Protein AF-A0A3D1TY63-F1 (afdb_monomer_lite)

Structure (mmCIF, N/CA/C/O backbone):
data_AF-A0A3D1TY63-F1
#
_entry.id   AF-A0A3D1TY63-F1
#
loop_
_atom_site.group_PDB
_atom_site.id
_atom_site.type_symbol
_atom_site.label_atom_id
_atom_site.label_alt_id
_atom_site.label_comp_id
_atom_site.label_asym_id
_atom_site.label_entity_id
_atom_site.label_seq_id
_atom_site.pdbx_PDB_ins_code
_atom_site.Cartn_x
_atom_site.Cartn_y
_atom_site.Cartn_z
_atom_site.occupancy
_atom_site.B_iso_or_equiv
_atom_site.auth_seq_id
_atom_site.auth_comp_id
_atom_site.auth_asym_id
_atom_site.auth_atom_id
_atom_site.pdbx_PDB_model_num
ATOM 1 N N . MET A 1 1 ? 37.589 -29.770 13.227 1.00 40.47 1 MET A N 1
ATOM 2 C CA . MET A 1 1 ? 36.195 -29.675 12.748 1.00 40.47 1 MET A CA 1
ATOM 3 C C . MET A 1 1 ? 35.935 -28.204 12.518 1.00 40.47 1 MET A C 1
ATOM 5 O O . MET A 1 1 ? 35.708 -27.471 13.469 1.00 40.47 1 MET A O 1
ATOM 9 N N . ASP A 1 2 ? 36.172 -27.779 11.284 1.00 36.34 2 ASP A N 1
ATOM 10 C CA . ASP A 1 2 ? 36.150 -26.386 10.848 1.00 36.34 2 ASP A CA 1
ATOM 11 C C . ASP A 1 2 ? 34.730 -26.065 10.371 1.00 36.34 2 ASP A C 1
ATOM 13 O O . ASP A 1 2 ? 34.229 -26.701 9.444 1.00 36.34 2 ASP A O 1
ATOM 17 N N . ASN A 1 3 ? 34.040 -25.174 11.080 1.00 43.44 3 ASN A N 1
ATOM 18 C CA . ASN A 1 3 ? 32.641 -24.846 10.827 1.00 43.44 3 ASN A CA 1
ATOM 19 C C . ASN A 1 3 ? 32.579 -23.455 10.188 1.00 43.44 3 ASN A C 1
ATOM 21 O O . ASN A 1 3 ? 32.246 -22.462 10.831 1.00 43.44 3 ASN A O 1
ATOM 25 N N . SER A 1 4 ? 32.956 -23.393 8.911 1.00 39.78 4 SER A N 1
ATOM 26 C CA . SER A 1 4 ? 32.761 -22.215 8.067 1.00 39.78 4 SER A CA 1
ATOM 27 C C . SER A 1 4 ? 31.291 -22.128 7.633 1.00 39.78 4 SER A C 1
ATOM 29 O O . SER A 1 4 ? 30.811 -23.036 6.941 1.00 39.78 4 SER A O 1
ATOM 31 N N . PRO A 1 5 ? 30.547 -21.061 7.983 1.00 46.47 5 PRO A N 1
ATOM 32 C CA . PRO A 1 5 ? 29.195 -20.894 7.486 1.00 46.47 5 PRO A CA 1
ATOM 33 C C . PRO A 1 5 ? 29.269 -20.574 5.993 1.00 46.47 5 PRO A C 1
ATOM 35 O O . PRO A 1 5 ? 29.831 -19.564 5.567 1.00 46.47 5 PRO A O 1
ATOM 38 N N . HIS A 1 6 ? 28.701 -21.471 5.192 1.00 36.66 6 HIS A N 1
ATOM 39 C CA . HIS A 1 6 ? 28.450 -21.256 3.778 1.00 36.66 6 HIS A CA 1
ATOM 40 C C . HIS A 1 6 ? 27.441 -20.110 3.633 1.00 36.66 6 HIS A C 1
ATOM 42 O O . HIS A 1 6 ? 26.234 -20.342 3.573 1.00 36.66 6 HIS A O 1
ATOM 48 N N . SER A 1 7 ? 27.930 -18.868 3.568 1.00 42.66 7 SER A N 1
ATOM 49 C CA . SER A 1 7 ? 27.176 -17.769 2.969 1.00 42.66 7 SER A CA 1
ATOM 50 C C . SER A 1 7 ? 26.980 -18.117 1.503 1.00 42.66 7 SER A C 1
ATOM 52 O O . SER A 1 7 ? 27.862 -17.913 0.665 1.00 42.66 7 SER A O 1
ATOM 54 N N . GLN A 1 8 ? 25.827 -18.715 1.222 1.00 39.66 8 GLN A N 1
ATOM 55 C CA . GLN A 1 8 ? 25.329 -18.930 -0.121 1.00 39.66 8 GLN A CA 1
ATOM 56 C C . GLN A 1 8 ? 25.254 -17.560 -0.796 1.00 39.66 8 GLN A C 1
ATOM 58 O O . GLN A 1 8 ? 24.344 -16.774 -0.548 1.00 39.66 8 GLN A O 1
ATOM 63 N N . ARG A 1 9 ? 26.250 -17.256 -1.634 1.00 36.38 9 ARG A N 1
ATOM 64 C CA . ARG A 1 9 ? 26.131 -16.223 -2.659 1.00 36.38 9 ARG A CA 1
ATOM 65 C C . ARG A 1 9 ? 25.089 -16.731 -3.641 1.00 36.38 9 ARG A C 1
ATOM 67 O O . ARG A 1 9 ? 25.400 -17.512 -4.537 1.00 36.38 9 ARG A O 1
ATOM 74 N N . THR A 1 10 ? 23.840 -16.353 -3.403 1.00 40.94 10 THR A N 1
ATOM 75 C CA . THR A 1 10 ? 22.773 -16.501 -4.380 1.00 40.94 10 THR A CA 1
ATOM 76 C C . THR A 1 10 ? 23.216 -15.801 -5.658 1.00 40.94 10 THR A C 1
ATOM 78 O O . THR A 1 10 ? 23.729 -14.682 -5.645 1.00 40.94 10 THR A O 1
ATOM 81 N N . SER A 1 11 ? 23.120 -16.534 -6.759 1.00 36.31 11 SER A N 1
ATOM 82 C CA . SER A 1 11 ? 23.594 -16.130 -8.071 1.00 36.31 11 SER A CA 1
ATOM 83 C C . SER A 1 11 ? 22.979 -14.786 -8.472 1.00 36.31 11 SER A C 1
ATOM 85 O O . SER A 1 11 ? 21.766 -14.662 -8.621 1.00 36.31 11 SER A O 1
ATOM 87 N N . THR A 1 12 ? 23.843 -13.783 -8.615 1.00 45.16 12 THR A N 1
ATOM 88 C CA . THR A 1 12 ? 23.547 -12.401 -8.990 1.00 45.16 12 THR A CA 1
ATOM 89 C C . THR A 1 12 ? 22.952 -12.346 -10.399 1.00 45.16 12 THR A C 1
ATOM 91 O O . THR A 1 12 ? 23.670 -12.262 -11.393 1.00 45.16 12 THR A O 1
ATOM 94 N N . GLY A 1 13 ? 21.624 -12.407 -10.500 1.00 50.62 13 GLY A N 1
ATOM 95 C CA . GLY A 1 13 ? 20.917 -11.878 -11.660 1.00 50.62 13 GLY A CA 1
ATOM 96 C C . GLY A 1 13 ? 21.085 -10.361 -11.650 1.00 50.62 13 GLY A C 1
ATOM 97 O O . GLY A 1 13 ? 20.716 -9.715 -10.675 1.00 50.62 13 GLY A O 1
ATOM 98 N N . VAL A 1 14 ? 21.674 -9.806 -12.707 1.00 56.69 14 VAL A N 1
ATOM 99 C CA . VAL A 1 14 ? 22.199 -8.426 -12.776 1.00 56.69 14 VAL A CA 1
ATOM 100 C C . VAL A 1 14 ? 21.134 -7.338 -12.527 1.00 56.69 14 VAL A C 1
ATOM 102 O O . VAL A 1 14 ? 21.483 -6.198 -12.252 1.00 56.69 14 VAL A O 1
ATOM 105 N N . PHE A 1 15 ? 19.840 -7.676 -12.528 1.00 66.50 15 PHE A N 1
ATOM 106 C CA . PHE A 1 15 ? 18.749 -6.701 -12.435 1.00 66.50 15 PHE A CA 1
ATOM 107 C C . PHE A 1 15 ? 17.592 -7.172 -11.542 1.00 66.50 15 PHE A C 1
ATOM 109 O O . PHE A 1 15 ? 16.451 -7.308 -11.987 1.00 66.50 15 PHE A O 1
ATOM 116 N N . GLN A 1 16 ? 17.875 -7.485 -10.278 1.00 78.44 16 GLN A N 1
ATOM 117 C CA . GLN A 1 16 ? 16.829 -7.841 -9.319 1.00 78.44 16 GLN A CA 1
ATOM 118 C C . GLN A 1 16 ? 16.294 -6.594 -8.602 1.00 78.44 16 GLN A C 1
ATOM 120 O O . GLN A 1 16 ? 17.059 -5.862 -7.981 1.00 78.44 16 GLN A O 1
ATOM 125 N N . PHE A 1 17 ? 14.971 -6.399 -8.636 1.00 83.44 17 PHE A N 1
ATOM 126 C CA . PHE A 1 17 ? 14.297 -5.363 -7.848 1.00 83.44 17 PHE A CA 1
ATOM 127 C C . PHE A 1 17 ? 14.571 -5.571 -6.344 1.00 83.44 17 PHE A C 1
ATOM 129 O O . PHE A 1 17 ? 14.261 -6.656 -5.829 1.00 83.44 17 PHE A O 1
ATOM 136 N N . PRO A 1 18 ? 15.117 -4.571 -5.625 1.00 85.19 18 PRO A N 1
ATOM 137 C CA . PRO A 1 18 ? 15.496 -4.696 -4.222 1.00 85.19 18 PRO A CA 1
ATOM 138 C C . PRO A 1 18 ? 14.268 -4.546 -3.314 1.00 85.19 18 PRO A C 1
ATOM 140 O O . PRO A 1 18 ? 14.029 -3.532 -2.662 1.00 85.19 18 PRO A O 1
ATOM 143 N N . ALA A 1 19 ? 13.472 -5.610 -3.281 1.00 80.25 19 ALA A N 1
ATOM 144 C CA . ALA A 1 19 ? 12.220 -5.696 -2.540 1.00 80.25 19 ALA A CA 1
ATOM 145 C C . ALA A 1 19 ? 12.355 -5.520 -1.019 1.00 80.25 19 ALA A C 1
ATOM 147 O O . ALA A 1 19 ? 11.380 -5.158 -0.369 1.00 80.25 19 ALA A O 1
ATOM 148 N N . ASP A 1 20 ? 13.532 -5.801 -0.460 1.00 82.69 20 ASP A N 1
ATOM 149 C CA . ASP A 1 20 ? 13.758 -5.754 0.987 1.00 82.69 20 ASP A CA 1
ATOM 150 C C . ASP A 1 20 ? 14.009 -4.325 1.494 1.00 82.69 20 ASP A C 1
ATOM 152 O O . ASP A 1 20 ? 13.874 -4.058 2.687 1.00 82.69 20 ASP A O 1
ATOM 156 N N . THR A 1 21 ? 14.373 -3.399 0.600 1.00 85.25 21 THR A N 1
ATOM 157 C CA . THR A 1 21 ? 14.681 -2.002 0.940 1.00 85.25 21 THR A CA 1
ATOM 158 C C . THR A 1 21 ? 13.628 -1.029 0.426 1.00 85.25 21 THR A C 1
ATOM 160 O O . THR A 1 21 ? 13.341 -0.034 1.092 1.00 85.25 21 THR A O 1
ATOM 163 N N . ILE A 1 22 ? 13.020 -1.311 -0.728 1.00 85.62 22 ILE A N 1
ATOM 164 C CA . ILE A 1 22 ? 11.998 -0.451 -1.323 1.00 85.62 22 ILE A CA 1
ATOM 165 C C . ILE A 1 22 ? 10.614 -0.871 -0.829 1.00 85.62 22 ILE A C 1
ATOM 167 O O . ILE A 1 22 ? 10.071 -1.902 -1.225 1.00 85.62 22 ILE A O 1
ATOM 171 N N . THR A 1 23 ? 10.037 -0.034 0.029 1.00 81.50 23 THR A N 1
ATOM 172 C CA . THR A 1 23 ? 8.720 -0.252 0.654 1.00 81.50 23 THR A CA 1
ATOM 173 C C . THR A 1 23 ? 7.669 0.775 0.227 1.00 81.50 23 THR A C 1
ATOM 175 O O . THR A 1 23 ? 6.516 0.678 0.639 1.00 81.50 23 THR A O 1
ATOM 178 N N . ASP A 1 24 ? 8.060 1.720 -0.627 1.00 83.69 24 ASP A N 1
ATOM 179 C CA . ASP A 1 24 ? 7.264 2.840 -1.125 1.00 83.69 24 ASP A CA 1
ATOM 180 C C . ASP A 1 24 ? 7.146 2.788 -2.661 1.00 83.69 24 ASP A C 1
ATOM 182 O O . ASP A 1 24 ? 8.016 2.242 -3.348 1.00 83.69 24 ASP A O 1
ATOM 186 N N . GLU A 1 25 ? 6.036 3.311 -3.188 1.00 85.19 25 GLU A N 1
ATOM 187 C CA . GLU A 1 25 ? 5.729 3.289 -4.620 1.00 85.19 25 GLU A CA 1
ATOM 188 C C . GLU A 1 25 ? 6.638 4.244 -5.392 1.00 85.19 25 GLU A C 1
ATOM 190 O O . GLU A 1 25 ? 7.208 3.836 -6.405 1.00 85.19 25 GLU A O 1
ATOM 195 N N . ASP A 1 26 ? 6.857 5.458 -4.885 1.00 85.94 26 ASP A N 1
ATOM 196 C CA . ASP A 1 26 ? 7.686 6.463 -5.556 1.00 85.94 26 ASP A CA 1
ATOM 197 C C . ASP A 1 26 ? 9.150 6.003 -5.649 1.00 85.94 26 ASP A C 1
ATOM 199 O O . ASP A 1 26 ? 9.789 6.119 -6.698 1.00 85.94 26 ASP A O 1
ATOM 203 N N . ALA A 1 27 ? 9.674 5.386 -4.590 1.00 86.62 27 ALA A N 1
ATOM 204 C CA . ALA A 1 27 ? 10.996 4.771 -4.563 1.00 86.62 27 ALA A CA 1
ATOM 205 C C . ALA A 1 27 ? 11.107 3.587 -5.539 1.00 86.62 27 ALA A C 1
ATOM 207 O O . ALA A 1 27 ? 12.149 3.404 -6.171 1.00 86.62 27 ALA A O 1
ATOM 208 N N . ALA A 1 28 ? 10.041 2.798 -5.707 1.00 87.00 28 ALA A N 1
ATOM 209 C CA . ALA A 1 28 ? 10.015 1.713 -6.685 1.00 87.00 28 ALA A CA 1
ATOM 210 C C . ALA A 1 28 ? 10.014 2.238 -8.123 1.00 87.00 28 ALA A C 1
ATOM 212 O O . ALA A 1 28 ? 10.765 1.722 -8.952 1.00 87.00 28 ALA A O 1
ATOM 213 N N . LEU A 1 29 ? 9.206 3.262 -8.413 1.00 89.62 29 LEU A N 1
ATOM 214 C CA . LEU A 1 29 ? 9.175 3.929 -9.717 1.00 89.62 29 LEU A CA 1
ATOM 215 C C . LEU A 1 29 ? 10.538 4.551 -10.042 1.00 89.62 29 LEU A C 1
ATOM 217 O O . LEU A 1 29 ? 11.088 4.290 -11.111 1.00 89.62 29 LEU A O 1
ATOM 221 N N . THR A 1 30 ? 11.121 5.269 -9.080 1.00 91.00 30 THR A N 1
ATOM 222 C CA . THR A 1 30 ? 12.452 5.878 -9.200 1.00 91.00 30 THR A CA 1
ATOM 223 C C . THR A 1 30 ? 13.517 4.828 -9.503 1.00 91.00 30 THR A C 1
ATOM 225 O O . THR A 1 30 ? 14.331 5.028 -10.398 1.00 91.00 30 THR A O 1
ATOM 228 N N . TRP A 1 31 ? 13.502 3.678 -8.822 1.00 91.12 31 TRP A N 1
ATOM 229 C CA . TRP A 1 31 ? 14.461 2.603 -9.092 1.00 91.12 31 TRP A CA 1
ATOM 230 C C . TRP A 1 31 ? 14.315 2.028 -10.508 1.00 91.12 31 TRP A C 1
ATOM 232 O O . TRP A 1 31 ? 15.312 1.810 -11.198 1.00 91.12 31 TRP A O 1
ATOM 242 N N . TRP A 1 32 ? 13.083 1.802 -10.978 1.00 88.75 32 TRP A N 1
ATOM 243 C CA . TRP A 1 32 ? 12.861 1.303 -12.340 1.00 88.75 32 TRP A CA 1
ATOM 244 C C . TRP A 1 32 ? 13.358 2.282 -13.408 1.00 88.75 32 TRP A C 1
ATOM 246 O O . TRP A 1 32 ? 13.919 1.849 -14.416 1.00 88.75 32 TRP A O 1
ATOM 256 N N . GLU A 1 33 ? 13.173 3.581 -13.185 1.00 89.31 33 GLU A N 1
ATOM 257 C CA . GLU A 1 33 ? 13.577 4.624 -14.126 1.00 89.31 33 GLU A CA 1
ATOM 258 C C . GLU A 1 33 ? 15.079 4.923 -14.076 1.00 89.31 33 GLU A C 1
ATOM 260 O O . GLU A 1 33 ? 15.709 5.053 -15.121 1.00 89.31 33 GLU A O 1
ATOM 265 N N . GLN A 1 34 ? 15.665 5.019 -12.883 1.00 90.31 34 GLN A N 1
ATOM 266 C CA . GLN A 1 34 ? 17.020 5.550 -12.706 1.00 90.31 34 GLN A CA 1
ATOM 267 C C . GLN A 1 34 ? 18.094 4.474 -12.556 1.00 90.31 34 GLN A C 1
ATOM 269 O O . GLN A 1 34 ? 19.253 4.735 -12.859 1.00 90.31 34 GLN A O 1
ATOM 274 N N . GLU A 1 35 ? 17.730 3.263 -12.135 1.00 86.44 35 GLU A N 1
ATOM 275 C CA . GLU A 1 35 ? 18.690 2.172 -11.949 1.00 86.44 35 GLU A CA 1
ATOM 276 C C . GLU A 1 35 ? 18.528 1.116 -13.045 1.00 86.44 35 GLU A C 1
ATOM 278 O O . GLU A 1 35 ? 19.474 0.798 -13.765 1.00 86.44 35 GLU A O 1
ATOM 283 N N . PHE A 1 36 ? 17.315 0.583 -13.225 1.00 85.50 36 PHE A N 1
ATOM 284 C CA . PHE A 1 36 ? 17.097 -0.545 -14.134 1.00 85.50 36 PHE A CA 1
ATOM 285 C C . PHE A 1 36 ? 17.237 -0.167 -15.616 1.00 85.50 36 PHE A C 1
ATOM 287 O O . PHE A 1 36 ? 17.924 -0.870 -16.363 1.00 85.50 36 PHE A O 1
ATOM 294 N N . ALA A 1 37 ? 16.585 0.916 -16.055 1.00 84.62 37 ALA A N 1
ATOM 295 C CA . ALA A 1 37 ? 16.611 1.333 -17.458 1.00 84.62 37 ALA A CA 1
ATOM 296 C C . ALA A 1 37 ? 18.035 1.680 -17.948 1.00 84.62 37 ALA A C 1
ATOM 298 O O . ALA A 1 37 ? 18.478 1.049 -18.914 1.00 84.62 37 ALA A O 1
ATOM 299 N N . PRO A 1 38 ? 18.811 2.550 -17.267 1.00 85.50 38 PRO A N 1
ATOM 300 C CA . PRO A 1 38 ? 20.182 2.859 -17.679 1.00 85.50 38 PRO A CA 1
ATOM 301 C C . PRO A 1 38 ? 21.098 1.634 -17.679 1.00 85.50 38 PRO A C 1
ATOM 303 O O . PRO A 1 38 ? 21.959 1.490 -18.546 1.00 85.50 38 PRO A O 1
ATOM 306 N N . ALA A 1 39 ? 20.900 0.709 -16.738 1.00 83.56 39 ALA A N 1
ATOM 307 C CA . ALA A 1 39 ? 21.717 -0.491 -16.666 1.00 83.56 39 ALA A CA 1
ATOM 308 C C . ALA A 1 39 ? 21.403 -1.488 -17.803 1.00 83.56 39 ALA A C 1
ATOM 310 O O . ALA A 1 39 ? 22.309 -2.179 -18.271 1.00 83.56 39 ALA A O 1
ATOM 311 N N . CYS A 1 40 ? 20.164 -1.515 -18.313 1.00 82.12 40 CYS A N 1
ATOM 312 C CA . CYS A 1 40 ? 19.810 -2.244 -19.537 1.00 82.12 40 CYS A CA 1
ATOM 313 C C . CYS A 1 40 ? 20.406 -1.596 -20.797 1.00 82.12 40 CYS A C 1
ATOM 315 O O . CYS A 1 40 ? 20.888 -2.313 -21.678 1.00 82.12 40 CYS A O 1
ATOM 317 N N . GLU A 1 41 ? 20.399 -0.261 -20.882 1.00 83.75 41 GLU A N 1
ATOM 318 C CA . GLU A 1 41 ? 21.002 0.487 -21.995 1.00 83.75 41 GLU A CA 1
ATOM 319 C C . GLU A 1 41 ? 22.517 0.275 -22.069 1.00 83.75 41 GLU A C 1
ATOM 321 O O . GLU A 1 41 ? 23.045 -0.022 -23.141 1.00 83.75 41 GLU A O 1
ATOM 326 N N . ALA A 1 42 ? 23.212 0.345 -20.929 1.00 80.62 42 ALA A N 1
ATOM 327 C CA . ALA A 1 42 ? 24.667 0.207 -20.849 1.00 80.62 42 ALA A CA 1
ATOM 328 C C . ALA A 1 42 ? 25.186 -1.132 -21.396 1.00 80.62 42 ALA A C 1
ATOM 330 O O . ALA A 1 42 ? 26.289 -1.202 -21.938 1.00 80.62 42 ALA A O 1
ATOM 331 N N . VAL A 1 43 ? 24.392 -2.198 -21.270 1.00 81.38 43 VAL A N 1
ATOM 332 C CA . VAL A 1 43 ? 24.738 -3.536 -21.771 1.00 81.38 43 VAL A CA 1
ATOM 333 C C . VAL A 1 43 ? 24.082 -3.859 -23.118 1.00 81.38 43 VAL A C 1
ATOM 335 O O . VAL A 1 43 ? 24.256 -4.968 -23.624 1.00 81.38 43 VAL A O 1
ATOM 338 N N . GLY A 1 44 ? 23.316 -2.924 -23.698 1.00 78.12 44 GLY A N 1
ATOM 339 C CA . GLY A 1 44 ? 22.587 -3.123 -24.954 1.00 78.12 44 GLY A CA 1
ATOM 340 C C . GLY A 1 44 ? 21.589 -4.283 -24.893 1.00 78.12 44 GLY A C 1
ATOM 341 O O . GLY A 1 44 ? 21.459 -5.039 -25.858 1.00 78.12 44 GLY A O 1
ATOM 342 N N . ALA A 1 45 ? 20.929 -4.483 -23.747 1.00 77.81 45 ALA A N 1
ATOM 343 C CA . ALA A 1 45 ? 20.101 -5.661 -23.519 1.00 77.81 45 ALA A CA 1
ATOM 344 C C . ALA A 1 45 ? 18.896 -5.710 -24.475 1.00 77.81 45 ALA A C 1
ATOM 346 O O . ALA A 1 45 ? 18.019 -4.846 -24.451 1.00 77.81 45 ALA A O 1
ATOM 347 N N . LEU A 1 46 ? 18.784 -6.792 -25.251 1.00 74.19 46 LEU A N 1
ATOM 348 C CA . LEU A 1 46 ? 17.527 -7.157 -25.903 1.00 74.19 46 LEU A CA 1
ATOM 349 C C . LEU A 1 46 ? 16.608 -7.787 -24.859 1.00 74.19 46 LEU A C 1
ATOM 351 O O . LEU A 1 46 ? 16.747 -8.953 -24.488 1.00 74.19 46 LEU A O 1
ATOM 355 N N . VAL A 1 47 ? 15.681 -6.985 -24.354 1.00 74.12 47 VAL A N 1
ATOM 356 C CA . VAL A 1 47 ? 14.801 -7.387 -23.263 1.00 74.12 47 VAL A CA 1
ATOM 357 C C . VAL A 1 47 ? 13.488 -7.978 -23.758 1.00 74.12 47 VAL A C 1
ATOM 359 O O . VAL A 1 47 ? 12.820 -7.458 -24.651 1.00 74.12 47 VAL A O 1
ATOM 362 N N . ASN A 1 48 ? 13.066 -9.067 -23.116 1.00 82.81 48 ASN A N 1
ATOM 363 C CA . ASN A 1 48 ? 11.724 -9.601 -23.292 1.00 82.81 48 ASN A CA 1
ATOM 364 C C . ASN A 1 48 ? 10.725 -8.703 -22.546 1.00 82.81 48 ASN A C 1
ATOM 366 O O . ASN A 1 48 ? 10.565 -8.818 -21.328 1.00 82.81 48 ASN A O 1
ATOM 370 N N . GLY A 1 49 ? 10.025 -7.835 -23.280 1.00 82.75 49 GLY A N 1
ATOM 371 C CA . GLY A 1 49 ? 9.062 -6.893 -22.701 1.00 82.75 49 GLY A CA 1
ATOM 372 C C . GLY A 1 49 ? 7.979 -7.566 -21.848 1.00 82.75 49 GLY A C 1
ATOM 373 O O . GLY A 1 49 ? 7.610 -7.047 -20.798 1.00 82.75 49 GLY A O 1
ATOM 374 N N . ALA A 1 50 ? 7.525 -8.769 -22.216 1.00 83.25 50 ALA A N 1
ATOM 375 C CA . ALA A 1 50 ? 6.524 -9.496 -21.434 1.00 83.25 50 ALA A CA 1
ATOM 376 C C . ALA A 1 50 ? 7.065 -10.006 -20.087 1.00 83.25 50 ALA A C 1
ATOM 378 O O . ALA A 1 50 ? 6.286 -10.209 -19.152 1.00 83.25 50 ALA A O 1
ATOM 379 N N . LEU A 1 51 ? 8.373 -10.247 -19.980 1.00 85.00 51 LEU A N 1
ATOM 380 C CA . LEU A 1 51 ? 9.020 -10.602 -18.718 1.00 85.00 51 LEU A CA 1
ATOM 381 C C . LEU A 1 51 ? 9.203 -9.358 -17.844 1.00 85.00 51 LEU A C 1
ATOM 383 O O . LEU A 1 51 ? 8.829 -9.395 -16.673 1.00 85.00 51 LEU A O 1
ATOM 387 N N . ILE A 1 52 ? 9.667 -8.248 -18.426 1.00 85.69 52 ILE A N 1
ATOM 388 C CA . ILE A 1 52 ? 9.827 -6.970 -17.715 1.00 85.69 52 ILE A CA 1
ATOM 389 C C . ILE A 1 52 ? 8.500 -6.494 -17.136 1.00 85.69 52 ILE A C 1
ATOM 391 O O . ILE A 1 52 ? 8.423 -6.199 -15.949 1.00 85.69 52 ILE A O 1
ATOM 395 N N . VAL A 1 53 ? 7.429 -6.482 -17.934 1.00 86.44 53 VAL A N 1
ATOM 396 C CA . VAL A 1 53 ? 6.112 -6.041 -17.454 1.00 86.44 53 VAL A CA 1
ATOM 397 C C . VAL A 1 53 ? 5.660 -6.876 -16.255 1.00 86.44 53 VAL A C 1
ATOM 399 O O . VAL A 1 53 ? 5.158 -6.326 -15.279 1.00 86.44 53 VAL A O 1
ATOM 402 N N . ARG A 1 54 ? 5.878 -8.198 -16.270 1.00 89.38 54 ARG A N 1
ATOM 403 C CA . ARG A 1 54 ? 5.553 -9.049 -15.113 1.00 89.38 54 ARG A CA 1
ATOM 404 C C . ARG A 1 54 ? 6.400 -8.715 -13.890 1.00 89.38 54 ARG A C 1
ATOM 406 O O . ARG A 1 54 ? 5.870 -8.755 -12.784 1.00 89.38 54 ARG A O 1
ATOM 413 N N . GLN A 1 55 ? 7.678 -8.392 -14.074 1.00 86.31 55 GLN A N 1
ATOM 414 C CA . GLN A 1 55 ? 8.555 -7.991 -12.976 1.00 86.31 55 GLN A CA 1
ATOM 415 C C . GLN A 1 55 ? 8.141 -6.645 -12.376 1.00 86.31 55 GLN A C 1
ATOM 417 O O . GLN A 1 55 ? 7.988 -6.572 -11.160 1.00 86.31 55 GLN A O 1
ATOM 422 N N . ILE A 1 56 ? 7.864 -5.636 -13.206 1.00 87.19 56 ILE A N 1
ATOM 423 C CA . ILE A 1 56 ? 7.367 -4.322 -12.766 1.00 87.19 56 ILE A CA 1
ATOM 424 C C . ILE A 1 56 ? 6.038 -4.479 -12.022 1.00 87.19 56 ILE A C 1
ATOM 426 O O . ILE A 1 56 ? 5.869 -4.010 -10.898 1.00 87.19 56 ILE A O 1
ATOM 430 N N . VAL A 1 57 ? 5.080 -5.203 -12.605 1.00 91.19 57 VAL A N 1
ATOM 431 C CA . VAL A 1 57 ? 3.796 -5.457 -11.937 1.00 91.19 57 VAL A CA 1
ATOM 432 C C . VAL A 1 57 ? 4.006 -6.214 -10.622 1.00 91.19 57 VAL A C 1
ATOM 434 O O . VAL A 1 57 ? 3.335 -5.924 -9.634 1.00 91.19 57 VAL A O 1
ATOM 437 N N . GLY A 1 58 ? 4.934 -7.171 -10.584 1.00 88.75 58 GLY A N 1
ATOM 438 C CA . GLY A 1 58 ? 5.289 -7.909 -9.374 1.00 88.75 58 GLY A CA 1
ATOM 439 C C . GLY A 1 58 ? 5.886 -7.021 -8.280 1.00 88.75 58 GLY A C 1
ATOM 440 O O . GLY A 1 58 ? 5.494 -7.155 -7.121 1.00 88.75 58 GLY A O 1
ATOM 441 N N . SER A 1 59 ? 6.782 -6.092 -8.624 1.00 84.94 59 SER A N 1
ATOM 442 C CA . SER A 1 59 ? 7.364 -5.160 -7.652 1.00 84.94 59 SER A CA 1
ATOM 443 C C . SER A 1 59 ? 6.313 -4.210 -7.087 1.00 84.94 59 SER A C 1
ATOM 445 O O . SER A 1 59 ? 6.230 -4.058 -5.872 1.00 84.94 59 SER A O 1
ATOM 447 N N . LEU A 1 60 ? 5.450 -3.649 -7.941 1.00 89.38 60 LEU A N 1
ATOM 448 C CA . LEU A 1 60 ? 4.375 -2.750 -7.507 1.00 89.38 60 LEU A CA 1
ATOM 449 C C . LEU A 1 60 ? 3.372 -3.466 -6.594 1.00 89.38 60 LEU A C 1
ATOM 451 O O . LEU A 1 60 ? 2.951 -2.927 -5.572 1.00 89.38 6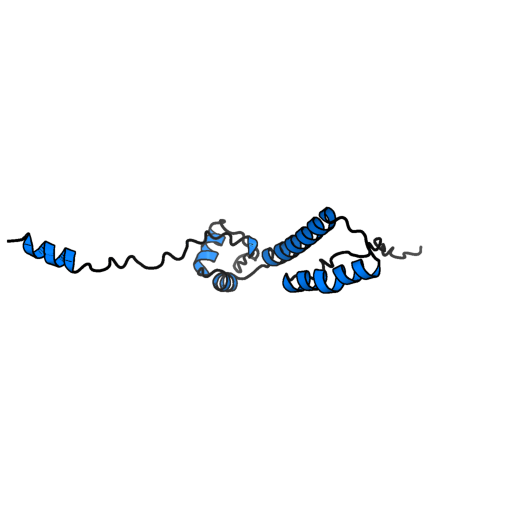0 LEU A O 1
ATOM 455 N N . ARG A 1 61 ? 3.020 -4.720 -6.913 1.00 89.69 61 ARG A N 1
ATOM 456 C CA . ARG A 1 61 ? 2.174 -5.546 -6.037 1.00 89.69 61 ARG A CA 1
ATOM 457 C C . ARG A 1 61 ? 2.813 -5.767 -4.674 1.00 89.69 61 ARG A C 1
ATOM 459 O O . ARG A 1 61 ? 2.115 -5.639 -3.676 1.00 89.69 61 ARG A O 1
ATOM 466 N N . ARG A 1 62 ? 4.117 -6.042 -4.623 1.00 85.94 62 ARG A N 1
ATOM 467 C CA . ARG A 1 62 ? 4.827 -6.252 -3.358 1.00 85.94 62 ARG A CA 1
ATOM 468 C C . ARG A 1 62 ? 4.852 -4.993 -2.494 1.00 85.94 62 ARG A C 1
ATOM 470 O O . ARG A 1 62 ? 4.536 -5.076 -1.313 1.00 85.94 62 ARG A O 1
ATOM 477 N N . VAL A 1 63 ? 5.168 -3.839 -3.081 1.00 86.94 63 VAL A N 1
ATOM 478 C CA . VAL A 1 63 ? 5.112 -2.545 -2.379 1.00 86.94 63 VAL A CA 1
ATOM 479 C C . VAL A 1 63 ? 3.714 -2.313 -1.808 1.00 86.94 63 VAL A C 1
ATOM 481 O O . VAL A 1 63 ? 3.552 -2.024 -0.622 1.00 86.94 63 VAL A O 1
ATOM 484 N N . ARG A 1 64 ? 2.681 -2.552 -2.622 1.00 86.81 64 ARG A N 1
ATOM 485 C CA . ARG A 1 64 ? 1.292 -2.444 -2.177 1.00 86.81 64 ARG A CA 1
ATOM 486 C C . ARG A 1 64 ? 0.970 -3.407 -1.033 1.00 86.81 64 ARG A C 1
ATOM 488 O O . ARG A 1 64 ? 0.308 -3.010 -0.083 1.00 86.81 64 ARG A O 1
ATOM 495 N N . GLU A 1 65 ? 1.404 -4.661 -1.100 1.00 86.88 65 GLU A N 1
ATOM 496 C CA . GLU A 1 65 ? 1.176 -5.651 -0.039 1.00 86.88 65 GLU A CA 1
ATOM 497 C C . GLU A 1 65 ? 1.822 -5.236 1.289 1.00 86.88 65 GLU A C 1
ATOM 499 O O . GLU A 1 65 ? 1.182 -5.370 2.332 1.00 86.88 65 GLU A O 1
ATOM 504 N N . ILE A 1 66 ? 3.035 -4.675 1.255 1.00 84.69 66 ILE A N 1
ATOM 505 C CA . ILE A 1 66 ? 3.718 -4.144 2.445 1.00 84.69 66 ILE A CA 1
ATOM 506 C C . ILE A 1 66 ? 2.905 -2.999 3.053 1.00 84.69 66 ILE A C 1
ATOM 508 O O . ILE A 1 66 ? 2.592 -3.034 4.245 1.00 84.69 66 ILE A O 1
ATOM 512 N N . ALA A 1 67 ? 2.486 -2.035 2.230 1.00 83.31 67 ALA A N 1
ATOM 513 C CA . ALA A 1 67 ? 1.658 -0.920 2.679 1.00 83.31 67 ALA A CA 1
ATOM 514 C C . ALA A 1 67 ? 0.311 -1.391 3.264 1.00 83.31 67 ALA A C 1
ATOM 516 O O . ALA A 1 67 ? -0.151 -0.887 4.285 1.00 83.31 67 ALA A O 1
ATOM 517 N N . LEU A 1 68 ? -0.324 -2.400 2.659 1.00 85.88 68 LEU A N 1
ATOM 518 C CA . LEU A 1 68 ? -1.595 -2.948 3.145 1.00 85.88 68 LEU A CA 1
ATOM 519 C C . LEU A 1 68 ? -1.444 -3.780 4.429 1.00 85.88 68 LEU A C 1
ATOM 521 O O . LEU A 1 68 ? -2.398 -3.867 5.207 1.00 85.88 68 LEU A O 1
ATOM 525 N N . ALA A 1 69 ? -0.275 -4.379 4.662 1.00 86.38 69 ALA A N 1
ATOM 526 C CA . ALA A 1 69 ? 0.029 -5.131 5.876 1.00 86.38 69 ALA A CA 1
ATOM 527 C C . ALA A 1 69 ? 0.321 -4.230 7.091 1.00 86.38 69 ALA A C 1
ATOM 529 O O . ALA A 1 69 ? 0.310 -4.726 8.223 1.00 86.38 69 ALA A O 1
ATOM 530 N N . GLU A 1 70 ? 0.543 -2.927 6.877 1.00 88.06 70 GLU A N 1
ATOM 531 C CA . GLU A 1 70 ? 0.770 -1.942 7.934 1.00 88.06 70 GLU A CA 1
ATOM 532 C C . GLU A 1 70 ? -0.369 -1.983 8.966 1.00 88.06 70 GLU A C 1
ATOM 534 O O . GLU A 1 70 ? -1.549 -1.782 8.655 1.00 88.06 70 GLU A O 1
ATOM 539 N N . THR A 1 71 ? -0.012 -2.262 10.222 1.00 91.88 71 THR A N 1
ATOM 540 C CA . THR A 1 71 ? -0.956 -2.250 11.343 1.00 91.88 71 THR A CA 1
ATOM 541 C C . THR A 1 71 ? -1.018 -0.867 11.967 1.00 91.88 71 THR A C 1
ATOM 543 O O . THR A 1 71 ? 0.016 -0.304 12.314 1.00 91.88 71 THR A O 1
ATOM 546 N N . MET A 1 72 ? -2.219 -0.376 12.241 1.00 93.12 72 MET A N 1
ATOM 547 C CA . MET A 1 72 ? -2.455 0.927 12.859 1.00 93.12 72 MET A CA 1
ATOM 548 C C . MET A 1 72 ? -3.480 0.829 13.989 1.00 93.12 72 MET A C 1
ATOM 550 O 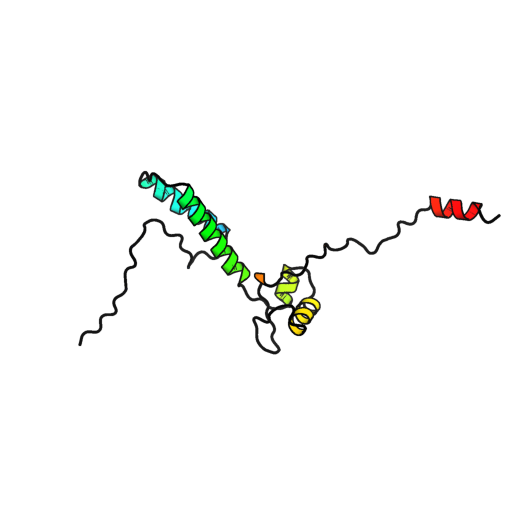O . MET A 1 72 ? -4.254 -0.127 14.085 1.00 93.12 72 MET A O 1
ATOM 554 N N . SER A 1 73 ? -3.442 1.787 14.903 1.00 95.00 73 SER A N 1
ATOM 555 C CA . SER A 1 73 ? -4.454 1.970 15.940 1.00 95.00 73 SER A CA 1
ATOM 556 C C . SER A 1 73 ? -5.805 2.362 15.332 1.00 95.00 73 SER A C 1
ATOM 558 O O . SER A 1 73 ? -5.906 2.776 14.177 1.00 95.00 73 SER A O 1
ATOM 560 N N . LEU A 1 74 ? -6.873 2.254 16.125 1.00 93.12 74 LEU A N 1
ATOM 561 C CA . LEU A 1 74 ? -8.211 2.656 15.677 1.00 93.12 74 LEU A CA 1
ATOM 562 C C . LEU A 1 74 ? -8.311 4.157 15.366 1.00 93.12 74 LEU A C 1
ATOM 564 O O . LEU A 1 74 ? -9.125 4.541 14.531 1.00 93.12 74 LEU A O 1
ATOM 568 N N . THR A 1 75 ? -7.514 4.989 16.040 1.00 93.81 75 THR A N 1
ATOM 569 C CA . THR A 1 75 ? -7.482 6.441 15.825 1.00 93.81 75 THR A CA 1
ATOM 570 C C . THR A 1 75 ? -6.774 6.782 14.517 1.00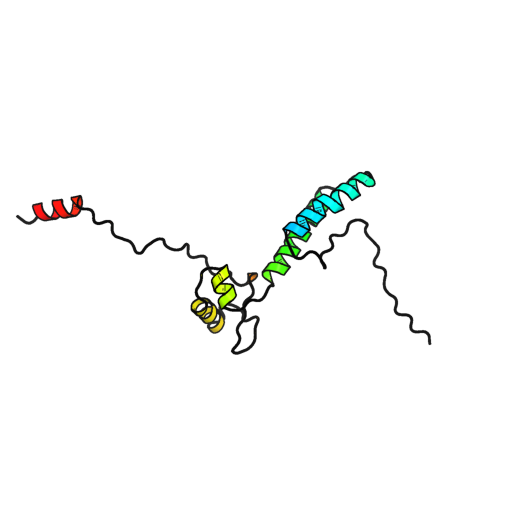 93.81 75 THR A C 1
ATOM 572 O O . THR A 1 75 ? -7.341 7.488 13.694 1.00 93.81 75 THR A O 1
ATOM 575 N N . GLU A 1 76 ? -5.604 6.195 14.263 1.00 92.69 76 GLU A N 1
ATOM 576 C CA . GLU A 1 76 ? -4.887 6.364 12.987 1.00 92.69 76 GLU A CA 1
ATOM 577 C C . GLU A 1 76 ? -5.727 5.851 11.803 1.00 92.69 76 GLU A C 1
ATOM 579 O O . GLU A 1 76 ? -5.823 6.497 10.760 1.00 92.69 76 GLU A O 1
ATOM 584 N N . ALA A 1 77 ? -6.415 4.716 11.979 1.00 90.81 77 ALA A N 1
ATOM 585 C CA . ALA A 1 77 ? -7.340 4.199 10.973 1.00 90.81 77 ALA A CA 1
ATOM 586 C C . ALA A 1 77 ? -8.506 5.163 10.708 1.00 90.81 77 ALA A C 1
ATOM 588 O O . ALA A 1 77 ? -8.924 5.323 9.561 1.00 90.81 77 ALA A O 1
ATOM 589 N N . ALA A 1 78 ? -9.031 5.808 11.751 1.00 90.19 78 ALA A N 1
ATOM 590 C CA . ALA A 1 78 ? -10.096 6.797 11.633 1.00 90.19 78 ALA A CA 1
ATOM 591 C C . ALA A 1 78 ? -9.648 8.024 10.827 1.00 90.19 78 ALA A C 1
ATOM 593 O O . ALA A 1 78 ? -10.371 8.468 9.938 1.00 90.19 78 ALA A O 1
ATOM 594 N N . GLU A 1 79 ? -8.438 8.518 11.080 1.00 89.25 79 GLU A N 1
ATOM 595 C CA . GLU A 1 79 ? -7.850 9.642 10.345 1.00 89.25 79 GLU A CA 1
ATOM 596 C C . GLU A 1 79 ? -7.653 9.314 8.861 1.00 89.25 79 GLU A C 1
ATOM 598 O O . GLU A 1 79 ? -8.046 10.104 8.004 1.00 89.25 79 GLU A O 1
ATOM 603 N N . ARG A 1 80 ? -7.125 8.123 8.540 1.00 84.88 80 ARG A N 1
ATOM 604 C CA . ARG A 1 80 ? -6.889 7.715 7.144 1.00 84.88 80 ARG A CA 1
ATOM 605 C C . ARG A 1 80 ? -8.172 7.417 6.362 1.00 84.88 80 ARG A C 1
ATOM 607 O O . ARG A 1 80 ? -8.221 7.656 5.161 1.00 84.88 80 ARG A O 1
ATOM 614 N N . THR A 1 81 ? -9.200 6.868 7.010 1.00 84.00 81 THR A N 1
ATOM 615 C CA . THR A 1 81 ? -10.417 6.391 6.318 1.00 84.00 81 THR A CA 1
ATOM 616 C C . THR A 1 81 ? -11.613 7.337 6.426 1.00 84.00 81 THR A C 1
ATOM 618 O O . THR A 1 81 ? -12.567 7.223 5.656 1.00 84.00 81 THR A O 1
ATOM 621 N N . GLY A 1 82 ? -11.603 8.261 7.388 1.00 84.25 82 GLY A N 1
ATOM 622 C CA . GLY A 1 82 ? -12.723 9.151 7.686 1.00 84.25 82 GLY A CA 1
ATOM 623 C C . GLY A 1 82 ? -13.872 8.511 8.480 1.00 84.25 82 GLY A C 1
ATOM 624 O O . GLY A 1 82 ? -14.881 9.181 8.714 1.00 84.25 82 GLY A O 1
ATOM 625 N N . TYR A 1 83 ? -13.757 7.246 8.905 1.00 86.81 83 TYR A N 1
ATOM 626 C CA . TYR A 1 83 ? -14.679 6.643 9.878 1.00 86.81 83 TYR A CA 1
ATOM 627 C C . TYR A 1 83 ? -14.318 7.048 11.306 1.00 86.81 83 TYR A C 1
ATOM 629 O O . TYR A 1 83 ? -13.190 7.427 11.584 1.00 86.81 83 TYR A O 1
ATOM 637 N N . SER A 1 84 ? -15.247 6.915 12.256 1.00 90.44 84 SER A N 1
ATOM 638 C CA . SER A 1 84 ? -14.905 7.103 13.669 1.00 90.44 84 SER A CA 1
ATOM 639 C C . SER A 1 84 ? -14.179 5.881 14.241 1.00 90.44 84 SER A C 1
ATOM 641 O O . SER A 1 84 ? -14.536 4.735 13.952 1.00 90.44 84 SER A O 1
ATOM 643 N N . ALA A 1 85 ? -13.221 6.111 15.142 1.00 93.31 85 ALA A N 1
ATOM 644 C CA . ALA A 1 85 ? -12.518 5.041 15.857 1.00 93.31 85 ALA A CA 1
ATOM 645 C C . ALA A 1 85 ? -13.485 4.105 16.612 1.00 93.31 85 ALA A C 1
ATOM 647 O O . ALA A 1 85 ? -13.265 2.895 16.697 1.00 93.31 85 ALA A O 1
ATOM 648 N N . GLU A 1 86 ? -14.603 4.642 17.114 1.00 92.62 86 GLU A N 1
ATOM 649 C CA . GLU A 1 86 ? -15.667 3.859 17.748 1.00 92.62 86 GLU A CA 1
ATOM 650 C C . GLU A 1 86 ? -16.335 2.885 16.764 1.00 92.62 86 GLU A C 1
ATOM 652 O O . GLU A 1 86 ? -16.566 1.722 17.108 1.00 92.62 86 GLU A O 1
ATOM 657 N N . HIS A 1 87 ? -16.612 3.332 15.533 1.00 90.62 87 HIS A N 1
ATOM 658 C CA . HIS A 1 87 ? -17.188 2.491 14.487 1.00 90.62 87 HIS A CA 1
ATOM 659 C C . HIS A 1 87 ? -16.239 1.347 14.121 1.00 90.62 87 HIS A C 1
ATOM 661 O O . HIS A 1 87 ? -16.650 0.184 14.123 1.00 90.62 87 HIS A O 1
ATOM 667 N N . ILE A 1 88 ? -14.961 1.659 13.904 1.00 92.31 88 ILE A N 1
ATOM 668 C CA . ILE A 1 88 ? -13.929 0.665 13.589 1.00 92.31 88 ILE A CA 1
ATOM 669 C C . ILE A 1 88 ? -13.798 -0.333 14.750 1.00 92.31 88 ILE A C 1
ATOM 671 O O . ILE A 1 88 ? -13.889 -1.544 14.552 1.00 92.31 88 ILE A O 1
ATOM 675 N N . GLY A 1 89 ? -13.712 0.151 15.992 1.00 92.69 89 GLY A N 1
ATOM 676 C CA . GLY A 1 89 ? -13.659 -0.707 17.177 1.00 92.69 89 GLY A CA 1
ATOM 677 C C . GLY 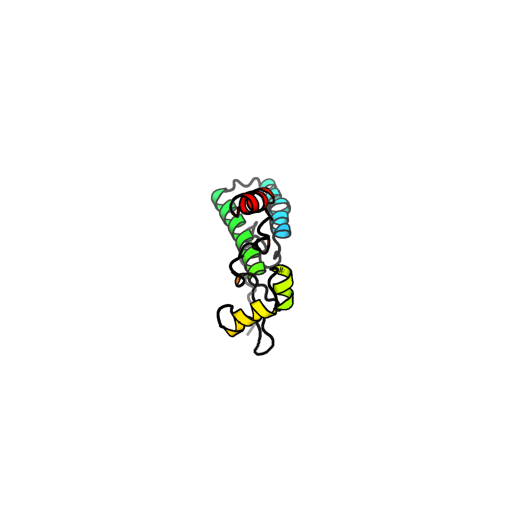A 1 89 ? -14.900 -1.589 17.347 1.00 92.69 89 GLY A C 1
ATOM 678 O O . GLY A 1 89 ? -14.805 -2.721 17.821 1.00 92.69 89 GLY A O 1
ATOM 679 N N . ARG A 1 90 ? -16.083 -1.117 16.942 1.00 92.94 90 ARG A N 1
ATOM 680 C CA . ARG A 1 90 ? -17.314 -1.921 16.932 1.00 92.94 90 ARG A CA 1
ATOM 681 C C . ARG A 1 90 ? -17.231 -3.068 15.926 1.00 92.94 90 ARG A C 1
ATOM 683 O O . ARG A 1 90 ? -17.693 -4.162 16.242 1.00 92.94 90 ARG A O 1
ATOM 690 N N . LEU A 1 91 ? -16.645 -2.843 14.752 1.00 91.31 91 LEU A N 1
ATOM 691 C CA . LEU A 1 91 ? -16.443 -3.892 13.749 1.00 91.31 91 LEU A CA 1
ATOM 692 C C . LEU A 1 91 ? -15.442 -4.945 14.221 1.00 91.31 91 LEU A C 1
ATOM 694 O O . LEU A 1 91 ? -15.716 -6.134 14.066 1.00 91.31 91 LEU A O 1
ATOM 698 N N . VAL A 1 92 ? -14.371 -4.519 14.896 1.00 92.19 92 VAL A N 1
ATOM 699 C CA . VAL A 1 92 ? -13.412 -5.432 15.534 1.00 92.19 92 VAL A CA 1
ATOM 700 C C . VAL A 1 92 ? -14.094 -6.300 16.594 1.00 92.19 92 VAL A C 1
ATOM 702 O O . VAL A 1 92 ? -13.998 -7.522 16.554 1.00 92.19 92 VAL A O 1
ATOM 705 N N . ARG A 1 93 ? -14.863 -5.699 17.515 1.00 91.06 93 ARG A N 1
ATOM 706 C CA . ARG A 1 93 ? -15.577 -6.448 18.572 1.00 91.06 93 ARG A CA 1
ATOM 707 C C . ARG A 1 93 ? -16.617 -7.429 18.023 1.00 91.06 93 ARG A C 1
ATOM 709 O O . ARG A 1 93 ? -16.879 -8.444 18.655 1.00 91.06 93 ARG A O 1
ATOM 716 N N . ARG A 1 94 ? -17.218 -7.121 16.870 1.00 90.75 94 ARG A N 1
ATOM 717 C CA . ARG A 1 94 ? -18.194 -7.983 16.182 1.00 90.75 94 ARG A CA 1
ATOM 718 C C . ARG A 1 94 ? -17.540 -9.058 15.305 1.00 90.75 94 ARG A C 1
ATOM 720 O O . ARG A 1 94 ? -18.266 -9.789 14.644 1.00 90.75 94 ARG A O 1
ATOM 727 N N . GLY A 1 95 ? -16.208 -9.119 15.247 1.00 88.75 95 GLY A N 1
ATOM 728 C CA . GLY A 1 95 ? -15.476 -10.066 14.402 1.00 88.75 95 GLY A CA 1
ATOM 729 C C . GLY A 1 95 ? -15.580 -9.781 12.901 1.00 88.75 95 GLY A C 1
ATOM 730 O O . GLY A 1 95 ? -15.207 -10.629 12.100 1.00 88.75 95 GLY A O 1
ATOM 731 N N . ARG A 1 96 ? -16.081 -8.602 12.502 1.00 88.50 96 ARG A N 1
ATOM 732 C CA . ARG A 1 96 ? -16.159 -8.191 11.087 1.00 88.50 96 ARG A CA 1
ATOM 733 C C . ARG A 1 96 ? -14.856 -7.594 10.567 1.00 88.50 96 ARG A C 1
ATOM 735 O O . ARG A 1 96 ? -14.696 -7.484 9.360 1.00 88.50 96 ARG A O 1
ATOM 742 N N . LEU A 1 97 ? -13.969 -7.187 11.471 1.00 90.00 97 LEU A N 1
ATOM 743 C CA . LEU A 1 97 ? -12.635 -6.692 11.164 1.00 90.00 97 LEU A CA 1
ATOM 744 C C . LEU A 1 97 ? -11.630 -7.436 12.057 1.00 90.00 97 LEU A C 1
ATOM 746 O O . LEU A 1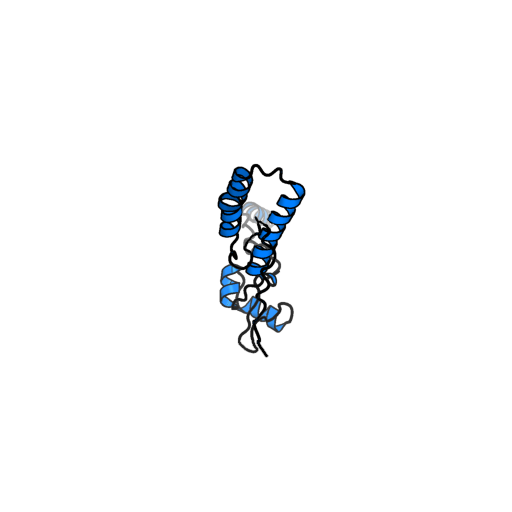 97 ? -11.846 -7.473 13.274 1.00 90.00 97 LEU A O 1
ATOM 750 N N . PRO A 1 98 ? -10.561 -8.039 11.507 1.00 90.88 98 PRO A N 1
ATOM 751 C CA . PRO A 1 98 ? -9.553 -8.714 12.314 1.00 90.88 98 PRO A CA 1
ATOM 752 C C . PRO A 1 98 ? -8.864 -7.753 13.287 1.00 90.88 98 PRO A C 1
ATOM 754 O O . PRO A 1 98 ? -8.530 -6.620 12.940 1.00 90.88 98 PRO A O 1
ATOM 757 N N . ASN A 1 99 ? -8.617 -8.216 14.515 1.00 93.56 99 ASN A N 1
ATOM 758 C CA . ASN A 1 99 ? -7.730 -7.515 15.437 1.00 93.56 99 ASN A CA 1
ATOM 759 C C . ASN A 1 99 ? -6.287 -7.964 15.183 1.00 93.56 99 ASN A C 1
ATOM 761 O O . ASN A 1 99 ? -5.913 -9.069 15.564 1.00 93.56 99 ASN A O 1
ATOM 765 N N . ALA A 1 100 ? -5.479 -7.094 14.585 1.00 93.38 100 ALA A N 1
ATOM 766 C CA . ALA A 1 100 ? -4.043 -7.297 14.399 1.00 93.38 100 ALA A CA 1
ATOM 767 C C . ALA A 1 100 ? -3.207 -6.887 15.632 1.00 93.38 100 ALA A C 1
ATOM 769 O O . ALA A 1 100 ? -1.984 -6.996 15.618 1.00 93.38 100 ALA A O 1
ATOM 770 N N . GLY A 1 101 ? -3.851 -6.368 16.682 1.00 91.69 101 GLY A N 1
ATOM 771 C CA . GLY A 1 101 ? -3.236 -6.000 17.957 1.00 91.69 101 GLY A CA 1
ATOM 772 C C . GLY A 1 101 ? -3.494 -7.029 19.060 1.00 91.69 101 GLY A C 1
ATOM 773 O O . GLY A 1 101 ? -3.740 -8.206 18.811 1.00 91.69 101 GLY A O 1
ATOM 774 N N . ARG A 1 102 ? -3.471 -6.572 20.316 1.00 90.50 102 ARG A N 1
ATOM 775 C CA . ARG A 1 102 ? -3.723 -7.416 21.500 1.00 90.50 102 ARG A CA 1
ATOM 776 C C . ARG A 1 102 ? -5.095 -7.138 22.112 1.00 90.50 102 ARG A C 1
ATOM 778 O O . ARG A 1 102 ? -5.750 -6.138 21.805 1.00 90.50 102 ARG A O 1
ATOM 785 N N . LYS A 1 103 ? -5.539 -8.011 23.020 1.00 83.44 103 LYS A N 1
ATOM 786 C CA . LYS A 1 103 ? -6.749 -7.785 23.827 1.00 83.44 103 LYS A CA 1
ATOM 787 C C . LYS A 1 103 ? -6.608 -6.455 24.588 1.00 83.44 103 LYS A C 1
ATOM 789 O O . LYS A 1 103 ? -5.581 -6.221 25.215 1.00 83.44 103 LYS A O 1
ATOM 794 N N . ASN A 1 104 ? -7.619 -5.588 24.496 1.00 85.12 104 ASN A N 1
ATOM 795 C CA . ASN A 1 104 ? -7.667 -4.217 25.045 1.00 85.12 104 ASN A CA 1
ATOM 796 C C . ASN A 1 104 ? -6.754 -3.163 24.386 1.00 85.12 104 ASN A C 1
ATOM 798 O O . ASN A 1 104 ? -6.813 -2.002 24.776 1.00 85.12 104 ASN A O 1
ATOM 802 N N . ALA A 1 105 ? -5.975 -3.517 23.363 1.00 90.69 105 ALA A N 1
ATOM 803 C CA . ALA A 1 105 ? -5.275 -2.553 22.511 1.00 90.69 105 ALA A CA 1
ATOM 804 C C . ALA A 1 105 ? -5.425 -2.983 21.043 1.00 90.69 105 ALA A C 1
ATOM 806 O O . ALA A 1 105 ? -4.490 -3.547 20.460 1.00 90.69 105 ALA A O 1
ATOM 807 N N . PRO A 1 106 ? -6.636 -2.817 20.475 1.00 92.50 106 PRO A N 1
ATOM 808 C CA . PRO A 1 106 ? -6.927 -3.282 19.132 1.00 92.50 106 PRO A CA 1
ATOM 809 C C . PRO A 1 106 ? -6.155 -2.481 18.083 1.00 92.50 106 PRO A C 1
ATOM 811 O O . PRO A 1 106 ? -6.085 -1.253 18.148 1.00 92.50 106 PRO A O 1
ATOM 814 N N . ARG A 1 107 ? -5.619 -3.198 17.097 1.00 95.50 107 ARG A N 1
ATOM 815 C CA . ARG A 1 107 ? -5.023 -2.634 15.882 1.00 95.50 107 ARG A CA 1
ATOM 816 C C . ARG A 1 107 ? -5.656 -3.288 14.667 1.00 95.50 107 ARG A C 1
ATOM 818 O O . ARG A 1 107 ? -6.175 -4.398 14.764 1.00 95.50 107 ARG A O 1
ATOM 825 N N . VAL A 1 108 ? -5.614 -2.602 13.539 1.00 93.12 108 VAL A N 1
ATOM 826 C CA . VAL A 1 108 ? -6.223 -3.033 12.278 1.00 93.12 108 VAL A CA 1
ATOM 827 C C . VAL A 1 108 ? -5.208 -2.856 11.157 1.00 93.12 108 VAL A C 1
ATOM 829 O O . VAL A 1 108 ? -4.361 -1.968 11.241 1.00 93.12 108 VAL A O 1
ATOM 832 N N . ARG A 1 109 ? -5.248 -3.716 10.139 1.00 92.00 109 ARG A N 1
ATOM 833 C CA . ARG A 1 109 ? -4.412 -3.559 8.942 1.00 92.00 109 ARG A CA 1
ATOM 834 C C . ARG A 1 109 ? -5.110 -2.658 7.941 1.00 92.00 109 ARG A C 1
ATOM 836 O O . ARG A 1 109 ? -6.328 -2.754 7.800 1.00 92.00 109 ARG A O 1
ATOM 843 N N . LEU A 1 110 ? -4.351 -1.845 7.210 1.00 86.44 110 LEU A N 1
ATOM 844 C CA . LEU A 1 110 ? -4.917 -0.993 6.162 1.00 86.44 110 LEU A CA 1
ATOM 845 C C . LEU A 1 110 ? -5.668 -1.813 5.103 1.00 86.44 110 LEU A C 1
ATOM 847 O O . LEU A 1 110 ? -6.768 -1.440 4.706 1.00 86.44 110 LEU A O 1
ATOM 851 N N . GLY A 1 111 ? -5.122 -2.964 4.700 1.00 85.94 111 GLY A N 1
ATOM 852 C CA . GLY A 1 111 ? -5.766 -3.858 3.732 1.00 85.94 111 GLY A CA 1
ATOM 853 C C . GLY A 1 111 ? -7.059 -4.507 4.216 1.00 85.94 111 GLY A C 1
ATOM 854 O O . GLY A 1 111 ? -7.917 -4.829 3.396 1.00 85.94 111 GLY A O 1
ATOM 855 N N . ASP A 1 112 ? -7.240 -4.640 5.531 1.00 86.88 112 ASP A N 1
ATOM 856 C CA . ASP A 1 112 ? -8.463 -5.200 6.108 1.00 86.88 112 ASP A CA 1
ATOM 857 C C . ASP A 1 112 ? -9.579 -4.151 6.207 1.00 86.88 112 ASP A C 1
ATOM 859 O O . ASP A 1 112 ? -10.750 -4.504 6.364 1.00 86.88 112 ASP A O 1
ATOM 863 N N . LEU A 1 113 ? -9.248 -2.860 6.074 1.00 80.81 113 LEU A N 1
ATOM 864 C CA . LEU A 1 113 ? -10.202 -1.752 6.042 1.00 80.81 113 LEU A CA 1
ATOM 865 C C . LEU A 1 113 ? -10.938 -1.700 4.692 1.00 80.81 113 LEU A C 1
ATOM 867 O O . LEU A 1 113 ? -11.045 -0.662 4.050 1.00 80.81 113 LEU A O 1
ATOM 871 N N . THR A 1 114 ? -11.536 -2.821 4.289 1.00 66.81 114 THR A N 1
ATOM 872 C CA . THR A 1 114 ? -12.608 -2.889 3.285 1.00 66.81 114 THR A CA 1
ATOM 873 C C . THR A 1 114 ? -13.927 -2.473 3.931 1.00 66.81 114 THR A C 1
ATOM 875 O O . THR A 1 114 ? -14.944 -3.163 3.904 1.00 66.81 114 THR A O 1
ATOM 878 N N . LEU A 1 115 ? -13.907 -1.322 4.595 1.00 59.16 115 LEU A N 1
ATOM 879 C CA . LEU A 1 115 ? -15.131 -0.706 5.055 1.00 59.16 115 LEU A CA 1
ATOM 880 C C . LEU A 1 115 ? -15.814 -0.224 3.793 1.00 59.16 115 LEU A C 1
ATOM 882 O O . LEU A 1 115 ? -15.239 0.591 3.077 1.00 59.16 115 LEU A O 1
ATOM 886 N N . GLU A 1 116 ? -16.982 -0.792 3.483 1.00 46.81 116 GLU A N 1
ATOM 887 C CA . GLU A 1 116 ? -17.862 -0.278 2.441 1.00 46.81 116 GLU A CA 1
ATOM 888 C C . GLU A 1 116 ? -17.848 1.238 2.570 1.00 46.81 116 GLU A C 1
ATOM 890 O O . GLU A 1 116 ? -18.401 1.774 3.543 1.00 46.81 116 GLU A O 1
ATOM 895 N N . VAL A 1 117 ? -17.157 1.908 1.639 1.00 44.94 117 VAL A N 1
ATOM 896 C CA . VAL A 1 117 ? -17.193 3.354 1.485 1.00 44.94 117 VAL A CA 1
ATOM 897 C C . VAL A 1 117 ? -18.633 3.614 1.121 1.00 44.94 117 VAL A C 1
ATOM 899 O O . VAL A 1 117 ? -19.000 3.651 -0.047 1.00 44.94 117 VAL A O 1
ATOM 902 N N . LYS A 1 118 ? -19.497 3.702 2.135 1.00 45.28 118 LYS A N 1
ATOM 903 C CA . LYS A 1 118 ? -20.786 4.324 1.968 1.00 45.28 118 LYS A CA 1
ATOM 904 C C . LYS A 1 118 ? -20.379 5.714 1.532 1.00 45.28 118 LYS A C 1
ATOM 906 O O . LYS A 1 118 ? -19.745 6.402 2.344 1.00 45.28 118 LYS A O 1
ATOM 911 N N . PRO A 1 119 ? -20.628 6.097 0.265 1.00 39.84 119 PRO A N 1
ATOM 912 C CA . PRO A 1 119 ? -20.384 7.466 -0.137 1.00 39.84 119 PRO A CA 1
ATOM 913 C C . PRO A 1 119 ? -21.031 8.304 0.952 1.00 39.84 119 PRO A C 1
ATOM 915 O O . PRO A 1 119 ? -22.147 7.975 1.376 1.00 39.84 119 PRO A O 1
ATOM 918 N N . LYS A 1 120 ? -20.292 9.275 1.505 1.00 46.78 120 LYS A N 1
ATOM 919 C CA . LYS A 1 120 ? -20.876 10.237 2.437 1.00 46.78 120 LYS A CA 1
ATOM 920 C C . LYS A 1 120 ? -22.142 10.708 1.738 1.00 46.78 120 LYS A C 1
ATOM 922 O O . LYS A 1 120 ? -22.044 11.394 0.725 1.00 46.78 120 LYS A O 1
ATOM 927 N N . LEU A 1 121 ? -23.300 10.231 2.197 1.00 48.72 121 LEU A N 1
ATOM 928 C CA . LEU A 1 121 ? -24.590 10.677 1.709 1.00 48.72 121 LEU A CA 1
ATOM 929 C C . LEU A 1 121 ? -24.581 12.149 2.074 1.00 48.72 121 LEU A C 1
ATOM 931 O O . LEU A 1 121 ? -24.711 12.512 3.244 1.00 48.72 121 LEU A O 1
ATOM 935 N N . ALA A 1 122 ? -24.235 12.967 1.085 1.00 50.72 122 ALA A N 1
ATOM 936 C CA . ALA A 1 122 ? -24.187 14.396 1.212 1.00 50.72 122 ALA A CA 1
ATOM 937 C C . ALA A 1 122 ? -25.589 14.818 1.641 1.00 50.72 122 ALA A C 1
ATOM 939 O O . ALA A 1 122 ? -26.554 14.656 0.901 1.00 50.72 122 ALA A O 1
ATOM 940 N N . GLY A 1 123 ? -25.670 15.294 2.879 1.00 42.75 123 GLY A N 1
ATOM 941 C CA . GLY A 1 123 ? -26.862 15.872 3.461 1.00 42.75 123 GLY A CA 1
ATOM 942 C C . GLY A 1 123 ? -27.880 14.853 3.961 1.00 42.75 123 GLY A C 1
ATOM 943 O O . GLY A 1 123 ? -28.422 14.031 3.226 1.00 42.75 123 GLY A O 1
ATOM 944 N N . LYS A 1 124 ? -28.312 15.065 5.210 1.00 43.88 124 LYS A N 1
ATOM 945 C CA . LYS A 1 124 ? -29.754 15.064 5.474 1.00 43.88 124 LYS A CA 1
ATOM 946 C C . LYS A 1 124 ? -30.424 15.702 4.260 1.00 43.88 124 LYS A C 1
ATOM 948 O O . LYS A 1 124 ? -30.046 16.814 3.904 1.00 43.88 124 LYS A O 1
ATOM 953 N N . SER A 1 125 ? -31.383 15.006 3.659 1.00 46.38 125 SER A N 1
ATOM 954 C CA . SER A 1 125 ? -32.381 15.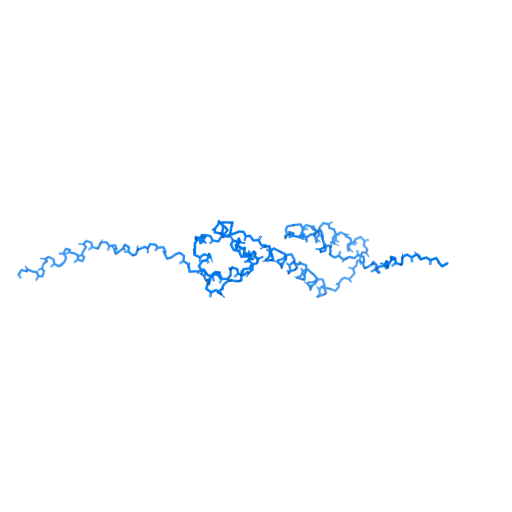604 2.783 1.00 46.38 125 SER A CA 1
ATOM 955 C C . SER A 1 125 ? -32.892 16.880 3.463 1.00 46.38 125 SER A C 1
ATOM 957 O O . SER A 1 125 ? -33.821 16.841 4.273 1.00 46.38 125 SER A O 1
ATOM 959 N N . ALA A 1 126 ? -32.287 18.020 3.143 1.00 51.19 126 ALA A N 1
ATOM 960 C CA . ALA A 1 126 ? -33.016 19.256 3.088 1.00 51.19 126 ALA A CA 1
ATOM 961 C C . ALA A 1 126 ? -34.022 18.976 1.982 1.00 51.19 126 ALA A C 1
ATOM 963 O O . ALA A 1 126 ? -33.683 19.002 0.801 1.00 51.19 126 ALA A O 1
ATOM 964 N N . ARG A 1 127 ? -35.247 18.597 2.366 1.00 50.88 127 ARG A N 1
ATOM 965 C CA . ARG A 1 127 ? -36.380 18.872 1.494 1.00 50.88 127 ARG A CA 1
ATOM 966 C C . ARG A 1 127 ? -36.240 20.359 1.211 1.00 50.88 127 ARG A C 1
ATOM 968 O O . ARG A 1 127 ? -36.428 21.155 2.129 1.00 50.88 127 ARG A O 1
ATOM 975 N N . LEU A 1 128 ? -35.756 20.710 0.019 1.00 51.03 128 LEU A N 1
ATOM 976 C CA . LEU A 1 128 ? -35.732 22.091 -0.421 1.00 51.03 128 LEU A CA 1
ATOM 977 C C . LEU A 1 128 ? -37.173 22.561 -0.252 1.00 51.03 128 LEU A C 1
ATOM 979 O O . LEU A 1 128 ? -38.084 21.962 -0.824 1.00 51.03 128 LEU A O 1
ATOM 983 N N . TYR A 1 129 ? -37.377 23.537 0.626 1.00 68.44 129 TYR A N 1
ATOM 984 C CA . TYR A 1 129 ? -38.662 24.194 0.760 1.00 68.44 129 TYR A CA 1
ATOM 985 C C . TYR A 1 129 ? -39.013 24.730 -0.627 1.00 68.44 129 TYR A C 1
ATOM 987 O O . TYR A 1 129 ? -38.288 25.577 -1.142 1.00 68.44 129 TYR A O 1
ATOM 995 N N . ASP A 1 130 ? -40.042 24.158 -1.252 1.00 75.56 130 ASP A N 1
ATOM 996 C CA . ASP A 1 130 ? -40.558 24.600 -2.544 1.00 75.56 130 ASP A CA 1
ATOM 997 C C . ASP A 1 130 ? -41.692 25.602 -2.283 1.00 75.56 130 ASP A C 1
ATOM 999 O O . ASP A 1 130 ? -42.825 25.189 -1.996 1.00 75.56 130 ASP A O 1
ATOM 1003 N N . PRO A 1 131 ? -41.422 26.916 -2.382 1.00 65.19 131 PRO A N 1
ATOM 1004 C CA . PRO A 1 131 ? -42.402 27.947 -2.063 1.00 65.19 131 PRO A CA 1
ATOM 1005 C C . PRO A 1 131 ? -43.593 27.919 -3.028 1.00 65.19 131 PRO A C 1
ATOM 1007 O O . PRO A 1 131 ? -44.679 28.381 -2.685 1.00 65.19 131 PRO A O 1
ATOM 1010 N N . LEU A 1 132 ? -43.412 27.379 -4.240 1.00 67.69 132 LEU A N 1
ATOM 1011 C CA . LEU A 1 132 ? -44.462 27.328 -5.253 1.00 67.69 132 LEU A CA 1
ATOM 1012 C C . LEU A 1 132 ? -45.469 26.216 -4.958 1.00 67.69 132 LEU A C 1
ATOM 1014 O O . LEU A 1 132 ? -46.671 26.411 -5.161 1.00 67.69 132 LEU A O 1
ATOM 1018 N N . SER A 1 133 ? -45.004 25.069 -4.458 1.00 73.31 133 SER A N 1
ATOM 1019 C CA . SER A 1 133 ? -45.892 23.997 -3.994 1.00 73.31 133 SER A CA 1
ATOM 1020 C C . SER A 1 133 ? -46.682 24.416 -2.753 1.00 73.31 133 SER A C 1
ATOM 1022 O O . SER A 1 133 ? -47.893 24.189 -2.700 1.00 73.31 133 SER A O 1
ATOM 1024 N N . ASP A 1 134 ? -46.041 25.103 -1.803 1.00 74.19 134 ASP A N 1
ATOM 1025 C CA . ASP A 1 134 ? -46.708 25.612 -0.599 1.00 74.19 134 ASP A CA 1
ATOM 1026 C C . ASP A 1 134 ? -47.768 26.677 -0.941 1.00 74.19 134 ASP A C 1
ATOM 1028 O O . ASP A 1 134 ? -48.933 26.548 -0.558 1.00 74.19 134 ASP A O 1
ATOM 1032 N N . ALA A 1 135 ? -47.432 27.649 -1.798 1.00 73.88 135 ALA A N 1
ATOM 1033 C CA . ALA A 1 135 ? -48.366 28.688 -2.238 1.00 73.88 135 ALA A CA 1
ATOM 1034 C C . ALA A 1 135 ? -49.592 28.136 -2.994 1.00 73.88 135 ALA A C 1
ATOM 1036 O O . ALA A 1 135 ? -50.694 28.680 -2.877 1.00 73.88 135 ALA A O 1
ATOM 1037 N N . ARG A 1 136 ? -49.445 27.037 -3.753 1.00 70.44 136 ARG A N 1
ATOM 1038 C CA . ARG A 1 136 ? -50.591 26.366 -4.399 1.00 70.44 136 ARG A CA 1
ATOM 1039 C C . ARG A 1 136 ? -51.492 25.662 -3.388 1.00 70.44 136 ARG A C 1
ATOM 1041 O O . ARG A 1 136 ? -52.707 25.667 -3.579 1.00 70.44 136 ARG A O 1
ATOM 1048 N N . SER A 1 137 ? -50.931 25.109 -2.313 1.00 71.94 137 SER A N 1
ATOM 1049 C CA . SER A 1 137 ? -51.703 24.411 -1.277 1.00 71.94 137 SER A CA 1
ATOM 1050 C C . SER A 1 137 ? -52.678 25.340 -0.535 1.00 71.94 137 SER A C 1
ATOM 1052 O O . SER A 1 137 ? -53.781 24.925 -0.177 1.00 71.94 137 SER A O 1
ATOM 1054 N N . LEU A 1 138 ? -52.338 26.630 -0.418 1.00 72.38 138 LEU A N 1
ATOM 1055 C CA . LEU A 1 138 ? -53.190 27.657 0.191 1.00 72.38 138 LEU A CA 1
ATOM 1056 C C . LEU A 1 138 ? -54.408 28.040 -0.665 1.00 72.38 138 LEU A C 1
ATOM 1058 O O . LEU A 1 138 ? -55.405 28.511 -0.123 1.00 72.38 138 LEU A O 1
ATOM 1062 N N . ARG A 1 139 ? -54.374 27.821 -1.988 1.00 67.00 139 ARG A N 1
ATOM 1063 C CA . ARG A 1 139 ? -55.518 28.123 -2.875 1.00 67.00 139 ARG A CA 1
ATOM 1064 C C . ARG A 1 139 ? -56.583 27.025 -2.893 1.00 67.00 139 ARG A C 1
ATOM 1066 O O . ARG A 1 139 ? -57.696 27.303 -3.317 1.00 67.00 139 ARG A O 1
ATOM 1073 N N . VAL A 1 140 ? -56.259 25.810 -2.444 1.00 59.69 140 VAL A N 1
ATOM 1074 C CA . VAL A 1 140 ? -57.182 24.655 -2.466 1.00 59.69 140 VAL A CA 1
ATOM 1075 C C . VAL A 1 140 ? -58.055 24.582 -1.200 1.00 59.69 140 VAL A C 1
ATOM 1077 O O . VAL A 1 140 ? -59.020 23.830 -1.161 1.00 59.69 140 VAL A O 1
ATOM 1080 N N . ARG A 1 141 ? -57.773 25.389 -0.166 1.00 57.34 141 ARG A N 1
ATOM 1081 C CA . ARG A 1 141 ? -58.557 25.446 1.086 1.00 57.34 141 ARG A CA 1
ATOM 1082 C C . ARG A 1 141 ? -59.535 26.628 1.154 1.00 57.34 141 ARG A C 1
ATOM 1084 O O . ARG A 1 141 ? -59.634 27.270 2.199 1.00 57.34 141 ARG A O 1
ATOM 1091 N N . ARG A 1 142 ? -60.249 26.928 0.069 1.00 49.41 142 ARG A N 1
ATOM 1092 C CA . ARG A 1 142 ? -61.346 27.902 0.101 1.00 49.41 142 ARG A CA 1
ATOM 1093 C C . ARG A 1 142 ? -62.650 27.282 -0.361 1.00 49.41 142 ARG A C 1
ATOM 1095 O O . ARG A 1 142 ? -62.596 26.531 -1.355 1.00 49.41 142 ARG A O 1
#

Foldseek 3Di:
DDDDDPPPPDDDPPDAQPLVPDLDDVVLVCCCPPPVPVVCVVVVDPDDVVVVVVRSVVSNVSSVVSQQQDKDFLPVVCVVLVNHSVVVVVCCVVVVFPFPDDVVGGIGGNNSPPPPCPPPPPDDPPVPPDVVVVVVVVVVPD

Radius of gyration: 27.8 Å; chains: 1; bounding box: 98×58×51 Å

Secondary structure (DSSP, 8-state):
-------------TT---TTT--SHHHHHHHIIIIIHHHHHHTT----HHHHHHHHHHHHHHHHHHHHH-EEEHHHHHHHHSS-HHHHHHHHHTTSS---SBTTB-EEEGGG----------SS------HHHHHHHTTS--

Sequence (142 aa):
MDNSPHSQRTSTGVFQFPADTITDEDAALTWWEQEFAPACEAVGALVNGALIVRQIVGSLRRVREIALAETMSLTEAAERTGYSAEHIGRLVRRGRLPNAGRKNAPRVRLGDLTLEVKPKLAGKSARLYDPLSDARSLRVRR

pLDDT: mean 76.73, std 17.64, range [36.31, 95.5]